Protein AF-A0A0C9WKC5-F1 (afdb_monomer_lite)

InterPro domains:
  IPR006600 HTH CenpB-type DNA-binding domain [PF03221] (19-76)
  IPR006600 HTH CenpB-type DNA-binding domain [PS51253] (5-79)

Foldseek 3Di:
DDPPPPPPPPDLDDPVVLVVLLVVVLVCVVVVHPPDLVVSQVVQQVVSCVVCPPNADPCGPDSCNSVVSCVVCVVVSVVVVVDDPPDDPD

Sequence (90 aa):
MTRERANAGRSWLTDSEVDIVIDFINEMAHRGFPLSHKRLKEHVDDICSARLGASFPVNGVGENWTYRFSKKYSERIKVARSRPLEDKRG

Secondary structure (DSSP, 8-state):
--GGGS-TTT-SS-HHHHHHHHHHHHHHHHTT----HHHHHHHHHHHHHHHHGGGS-TTTT-TTHHHHHHHHTHHHHHHHHHS---S---

Structure (mmCIF, N/CA/C/O backbone):
data_AF-A0A0C9WKC5-F1
#
_entry.id   AF-A0A0C9WKC5-F1
#
loop_
_atom_site.group_PDB
_atom_site.id
_atom_site.type_symbol
_atom_site.label_atom_id
_atom_site.label_alt_id
_atom_site.label_comp_id
_atom_site.label_asym_id
_atom_site.label_entity_id
_atom_site.label_seq_id
_atom_site.pdbx_PDB_ins_code
_atom_site.Cartn_x
_atom_site.Cartn_y
_atom_site.Cartn_z
_atom_site.occupancy
_atom_site.B_iso_or_equiv
_atom_site.auth_s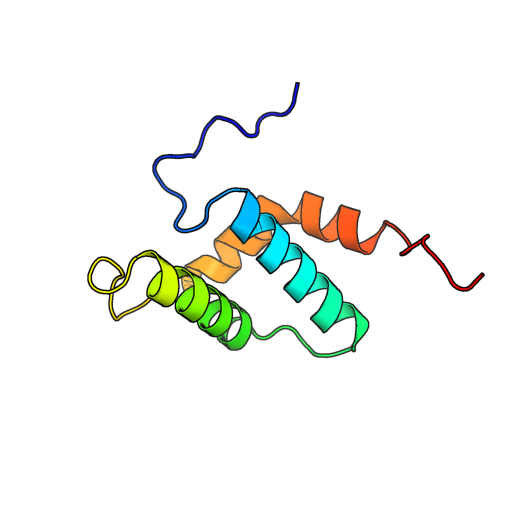eq_id
_atom_site.auth_comp_id
_atom_site.auth_asym_id
_atom_site.auth_atom_id
_atom_site.pdbx_PDB_model_num
ATOM 1 N N . MET A 1 1 ? 20.695 13.050 9.561 1.00 32.72 1 MET A N 1
ATOM 2 C CA . MET A 1 1 ? 19.414 13.361 10.239 1.00 32.72 1 MET A CA 1
ATOM 3 C C . MET A 1 1 ? 18.309 13.379 9.193 1.00 32.72 1 MET A C 1
ATOM 5 O O . MET A 1 1 ? 18.142 14.366 8.488 1.00 32.72 1 MET A O 1
ATOM 9 N N . THR A 1 2 ? 17.647 12.242 8.997 1.00 37.81 2 THR A N 1
ATOM 10 C CA . THR A 1 2 ? 16.733 11.991 7.874 1.00 37.81 2 THR A CA 1
ATOM 11 C C . THR A 1 2 ? 15.379 12.668 8.115 1.00 37.81 2 THR A C 1
ATOM 13 O O . THR A 1 2 ? 14.823 12.588 9.210 1.00 37.81 2 THR A O 1
ATOM 16 N N . ARG A 1 3 ? 14.846 13.353 7.095 1.00 45.31 3 ARG A N 1
ATOM 17 C CA . ARG A 1 3 ? 13.576 14.120 7.079 1.00 45.31 3 ARG A CA 1
ATOM 18 C C . ARG A 1 3 ? 12.303 13.258 7.244 1.00 45.31 3 ARG A C 1
ATOM 20 O O . ARG A 1 3 ? 11.232 13.628 6.775 1.00 45.31 3 ARG A O 1
ATOM 27 N N . GLU A 1 4 ? 12.386 12.110 7.903 1.00 45.91 4 GLU A N 1
ATOM 28 C CA . GLU A 1 4 ? 11.347 11.067 7.864 1.00 45.91 4 GLU A CA 1
ATOM 29 C C . GLU A 1 4 ? 10.318 11.182 8.996 1.00 45.91 4 GLU A C 1
ATOM 31 O O . GLU A 1 4 ? 9.313 10.482 9.007 1.00 45.91 4 GLU A O 1
ATOM 36 N N . ARG A 1 5 ? 10.502 12.129 9.924 1.00 42.28 5 ARG A N 1
ATOM 37 C CA . ARG A 1 5 ? 9.628 12.287 11.098 1.00 42.28 5 ARG A CA 1
ATOM 38 C C . ARG A 1 5 ? 8.353 13.118 10.897 1.00 42.28 5 ARG A C 1
ATOM 40 O O . ARG A 1 5 ? 7.575 13.232 11.834 1.00 42.28 5 ARG A O 1
ATOM 47 N N . ALA A 1 6 ? 8.089 13.693 9.723 1.00 36.81 6 ALA A N 1
ATOM 48 C CA . ALA A 1 6 ? 7.098 14.778 9.615 1.00 36.81 6 ALA A CA 1
ATOM 49 C C . ALA A 1 6 ? 5.785 14.457 8.868 1.00 36.81 6 ALA A C 1
ATOM 51 O O . ALA A 1 6 ? 5.124 15.380 8.407 1.00 36.81 6 ALA A O 1
ATOM 52 N N . ASN A 1 7 ? 5.370 13.192 8.716 1.00 45.91 7 ASN A N 1
ATOM 53 C CA . ASN A 1 7 ? 4.062 12.881 8.099 1.00 45.91 7 ASN A CA 1
ATOM 54 C C . ASN A 1 7 ? 3.317 11.695 8.741 1.00 45.91 7 ASN A C 1
ATOM 56 O O . ASN A 1 7 ? 2.541 11.009 8.077 1.00 45.91 7 ASN A O 1
ATOM 60 N N . ALA A 1 8 ? 3.508 11.479 10.045 1.00 40.91 8 ALA A N 1
ATOM 61 C CA . ALA A 1 8 ? 2.801 10.446 10.809 1.00 40.91 8 ALA A CA 1
ATOM 62 C C . ALA A 1 8 ? 1.267 10.654 10.883 1.00 40.91 8 ALA A C 1
ATOM 64 O O . ALA A 1 8 ? 0.549 9.736 11.248 1.00 40.91 8 ALA A O 1
ATOM 65 N N . GLY A 1 9 ? 0.746 11.833 10.510 1.00 42.78 9 GLY A N 1
ATOM 66 C CA . GLY A 1 9 ? -0.684 12.162 10.624 1.00 42.78 9 GLY A CA 1
ATOM 67 C C . GLY A 1 9 ? -1.544 11.978 9.364 1.00 42.78 9 GLY A C 1
ATOM 68 O O . GLY A 1 9 ? -2.738 12.250 9.421 1.00 42.78 9 GLY A O 1
ATOM 69 N N . ARG A 1 10 ? -0.977 11.591 8.208 1.00 55.75 10 ARG A N 1
ATOM 70 C CA . ARG A 1 10 ? -1.721 11.498 6.922 1.00 55.75 10 ARG A CA 1
ATOM 71 C C . ARG A 1 10 ? -1.386 10.270 6.067 1.00 55.75 10 ARG A C 1
ATOM 73 O O . ARG A 1 10 ? -1.819 10.189 4.919 1.00 55.75 10 ARG A O 1
ATOM 80 N N . SER A 1 11 ? -0.575 9.350 6.579 1.00 68.31 11 SER A N 1
ATOM 81 C CA . SER A 1 11 ? -0.134 8.168 5.836 1.00 68.31 11 SER A CA 1
ATOM 82 C C . SER A 1 11 ? -0.906 6.945 6.316 1.00 68.31 11 SER A C 1
ATOM 84 O O . SER A 1 11 ? -0.929 6.685 7.513 1.00 68.31 11 SER A O 1
ATOM 86 N N . TRP A 1 12 ? -1.521 6.197 5.393 1.00 77.88 12 TRP A N 1
ATOM 87 C CA . TRP A 1 12 ? -2.184 4.929 5.723 1.00 77.88 12 TRP A CA 1
ATOM 88 C C . TRP A 1 12 ? -1.203 3.905 6.292 1.00 77.88 12 TRP A C 1
ATOM 90 O O . TRP A 1 12 ? -1.580 3.147 7.174 1.00 77.88 12 TRP A O 1
ATOM 100 N N . LEU A 1 13 ? 0.050 3.935 5.828 1.00 82.12 13 LEU A N 1
ATOM 101 C CA . LEU A 1 13 ? 1.110 3.005 6.205 1.00 82.12 13 LEU A CA 1
ATOM 102 C C . LEU A 1 13 ? 2.066 3.611 7.237 1.00 82.12 13 LEU A C 1
ATOM 104 O O . LEU A 1 13 ? 2.458 4.781 7.124 1.00 82.12 13 LEU A O 1
ATOM 108 N N . THR A 1 14 ? 2.469 2.773 8.187 1.00 83.75 14 THR A N 1
ATOM 109 C CA . THR A 1 14 ? 3.614 2.963 9.085 1.00 83.75 14 THR A CA 1
ATOM 110 C C . THR A 1 14 ? 4.934 2.830 8.320 1.00 83.75 14 THR A C 1
ATOM 112 O O . THR A 1 14 ? 4.964 2.306 7.210 1.00 83.75 14 THR A O 1
ATOM 115 N N . ASP A 1 15 ? 6.045 3.287 8.903 1.00 81.44 15 ASP A N 1
ATOM 116 C CA . ASP A 1 15 ? 7.361 3.211 8.245 1.00 81.44 15 ASP A CA 1
ATOM 117 C C . ASP A 1 15 ? 7.774 1.761 7.924 1.00 81.44 15 ASP A C 1
ATOM 119 O O . ASP A 1 15 ? 8.294 1.492 6.846 1.00 81.44 15 ASP A O 1
ATOM 123 N N . SER A 1 16 ? 7.424 0.811 8.800 1.00 82.06 16 SER A N 1
ATOM 124 C CA . SER A 1 16 ? 7.665 -0.618 8.564 1.00 82.06 16 SER A CA 1
ATOM 125 C C . SER A 1 16 ? 6.845 -1.165 7.393 1.00 82.06 16 SER A C 1
ATOM 127 O O . SER A 1 16 ? 7.362 -1.929 6.588 1.00 82.06 16 SER A O 1
ATOM 129 N N . GLU A 1 17 ? 5.572 -0.780 7.271 1.00 84.94 17 GLU A N 1
ATOM 130 C CA . GLU A 1 17 ? 4.738 -1.208 6.141 1.00 84.94 17 GLU A CA 1
ATOM 131 C C . GLU A 1 17 ? 5.182 -0.550 4.829 1.00 84.94 17 GLU A C 1
ATOM 133 O O . GLU A 1 17 ? 5.083 -1.157 3.767 1.00 84.94 17 GLU A O 1
ATOM 138 N N . VAL A 1 18 ? 5.698 0.682 4.883 1.00 86.62 18 VAL A N 1
ATOM 139 C CA . VAL A 1 18 ? 6.295 1.342 3.715 1.00 86.62 18 VAL A CA 1
ATOM 140 C C . VAL A 1 18 ? 7.486 0.539 3.193 1.00 86.62 18 VAL A C 1
ATOM 142 O O . VAL A 1 18 ? 7.600 0.383 1.979 1.00 86.62 18 VAL A O 1
ATOM 145 N N . ASP A 1 19 ? 8.341 0.026 4.078 1.00 84.75 19 ASP A N 1
ATOM 146 C CA . ASP A 1 19 ? 9.499 -0.786 3.691 1.00 84.75 19 ASP A CA 1
ATOM 147 C C . ASP A 1 19 ? 9.070 -2.094 3.006 1.00 84.75 19 ASP A C 1
ATOM 149 O O . ASP A 1 19 ? 9.518 -2.373 1.896 1.00 84.75 19 ASP A O 1
ATOM 153 N N . ILE A 1 20 ? 8.084 -2.800 3.576 1.00 86.00 20 ILE A N 1
ATOM 154 C CA . ILE A 1 20 ? 7.478 -4.007 2.979 1.00 86.00 20 ILE A CA 1
ATOM 155 C C . ILE A 1 20 ? 6.936 -3.716 1.573 1.00 86.00 20 ILE A C 1
ATOM 157 O O . ILE A 1 20 ? 7.156 -4.478 0.634 1.00 86.00 20 ILE A O 1
ATOM 161 N N . VAL A 1 21 ? 6.240 -2.590 1.399 1.00 86.06 21 VAL A N 1
ATOM 162 C CA . VAL A 1 21 ? 5.668 -2.212 0.101 1.00 86.06 21 VAL A CA 1
ATOM 163 C C . VAL A 1 21 ? 6.759 -1.843 -0.908 1.00 86.06 21 VAL A C 1
ATOM 165 O O . VAL A 1 21 ? 6.625 -2.153 -2.092 1.00 86.06 21 VAL A O 1
ATOM 168 N N . ILE A 1 22 ? 7.845 -1.194 -0.478 1.00 85.12 22 ILE A N 1
ATOM 169 C CA . ILE A 1 22 ? 8.998 -0.903 -1.343 1.00 85.12 22 ILE A CA 1
ATOM 170 C C . ILE A 1 22 ? 9.694 -2.202 -1.763 1.00 85.12 22 ILE A C 1
ATOM 172 O O . ILE A 1 22 ? 10.011 -2.350 -2.944 1.00 85.12 22 ILE A O 1
ATOM 176 N N . ASP A 1 23 ? 9.895 -3.141 -0.840 1.00 84.25 23 ASP A N 1
ATOM 177 C CA . ASP A 1 23 ? 10.474 -4.454 -1.131 1.00 84.25 23 ASP A CA 1
ATOM 178 C C . ASP A 1 23 ? 9.618 -5.235 -2.135 1.00 84.25 23 ASP A C 1
ATOM 180 O O . ASP A 1 23 ? 10.115 -5.643 -3.184 1.00 84.25 23 ASP A O 1
ATOM 184 N N . PHE A 1 24 ? 8.301 -5.284 -1.918 1.00 84.50 24 PHE A N 1
ATOM 185 C CA . PHE A 1 24 ? 7.354 -5.875 -2.862 1.00 84.50 24 PHE A CA 1
ATOM 186 C C . PHE A 1 24 ? 7.457 -5.251 -4.264 1.00 84.50 24 PHE A C 1
ATOM 188 O O . PHE A 1 24 ? 7.454 -5.957 -5.275 1.00 84.50 24 PHE A O 1
ATOM 195 N N . ILE A 1 25 ? 7.591 -3.921 -4.358 1.00 82.62 25 ILE A N 1
ATOM 196 C CA . ILE A 1 25 ? 7.779 -3.236 -5.646 1.00 82.62 25 ILE A CA 1
ATOM 197 C C . ILE A 1 25 ? 9.084 -3.673 -6.325 1.00 82.62 25 ILE A C 1
ATOM 199 O O . ILE A 1 25 ? 9.096 -3.877 -7.544 1.00 82.62 25 ILE A O 1
ATOM 203 N N . ASN A 1 26 ? 10.171 -3.815 -5.564 1.00 80.56 26 ASN A N 1
ATOM 204 C CA . ASN A 1 26 ? 11.453 -4.278 -6.092 1.00 80.56 26 ASN A CA 1
ATOM 205 C C . ASN A 1 26 ? 11.393 -5.740 -6.526 1.00 80.56 26 ASN A C 1
ATOM 207 O O . ASN A 1 26 ? 11.867 -6.053 -7.616 1.00 80.56 26 ASN A O 1
ATOM 211 N N . GLU A 1 27 ? 10.772 -6.616 -5.739 1.00 83.25 27 GLU A N 1
ATOM 212 C CA . GLU A 1 27 ? 10.610 -8.027 -6.079 1.00 83.25 27 GLU A CA 1
ATOM 213 C C . GLU A 1 27 ? 9.830 -8.190 -7.391 1.00 83.25 27 GLU A C 1
ATOM 215 O O . GLU A 1 27 ? 10.252 -8.917 -8.294 1.00 83.25 27 GLU A O 1
ATOM 220 N N . MET A 1 28 ? 8.720 -7.467 -7.539 1.00 81.69 28 MET A N 1
ATOM 221 C CA . MET A 1 28 ? 7.912 -7.500 -8.758 1.00 81.69 28 MET A CA 1
ATOM 222 C C . MET A 1 28 ? 8.684 -6.975 -9.973 1.00 81.69 28 MET A C 1
ATOM 224 O O . MET A 1 28 ? 8.604 -7.569 -11.051 1.00 81.69 28 MET A O 1
ATOM 228 N N . ALA A 1 29 ? 9.474 -5.910 -9.796 1.00 79.50 29 ALA A N 1
ATOM 229 C CA . AL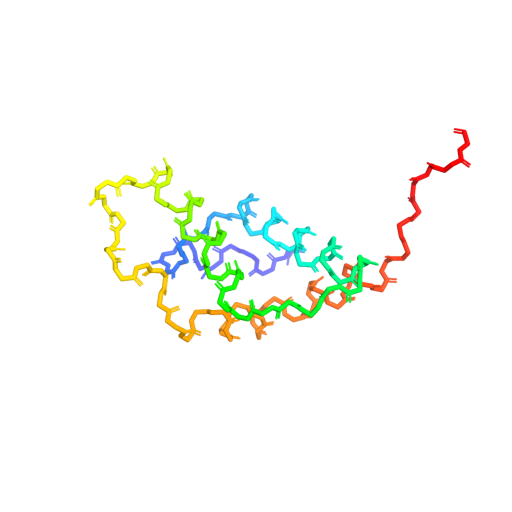A A 1 29 ? 10.350 -5.387 -10.840 1.00 79.50 29 ALA A CA 1
ATOM 230 C C . ALA A 1 29 ? 11.463 -6.382 -11.215 1.00 79.50 29 ALA A C 1
ATOM 232 O O . ALA A 1 29 ? 11.726 -6.579 -12.400 1.00 79.50 29 ALA A O 1
ATOM 233 N N . HIS A 1 30 ? 12.078 -7.040 -10.229 1.00 77.25 30 HIS A N 1
ATOM 234 C CA . HIS A 1 30 ? 13.122 -8.047 -10.431 1.00 77.25 30 HIS A CA 1
ATOM 235 C C . HIS A 1 30 ? 12.592 -9.275 -11.179 1.00 77.25 30 HIS A C 1
ATOM 237 O O . HIS A 1 30 ? 13.246 -9.798 -12.077 1.00 77.25 30 HIS A O 1
ATOM 243 N N . ARG A 1 31 ? 11.369 -9.709 -10.862 1.00 79.12 31 ARG A N 1
ATOM 244 C CA . ARG A 1 31 ? 10.689 -10.810 -11.558 1.00 79.12 31 ARG A CA 1
ATOM 245 C C . ARG A 1 31 ? 10.196 -10.429 -12.965 1.00 79.12 31 ARG A C 1
ATOM 247 O O . ARG A 1 31 ? 9.596 -11.263 -13.635 1.00 79.12 31 ARG A O 1
ATOM 254 N N . GLY A 1 32 ? 10.424 -9.191 -13.415 1.00 75.06 32 GLY A N 1
ATOM 255 C CA . GLY A 1 32 ? 10.018 -8.708 -14.737 1.00 75.06 32 GLY A CA 1
ATOM 256 C C . GLY A 1 32 ? 8.510 -8.508 -14.892 1.00 75.06 32 GLY A C 1
ATOM 257 O O . GLY A 1 32 ? 8.024 -8.340 -16.011 1.00 75.06 32 GLY A O 1
ATOM 258 N N . PHE A 1 33 ? 7.750 -8.516 -13.792 1.00 68.50 33 PHE A N 1
ATOM 259 C CA . PHE A 1 33 ? 6.315 -8.283 -13.849 1.00 68.50 33 PHE A CA 1
ATOM 260 C C . PHE A 1 33 ? 6.030 -6.781 -13.852 1.00 68.50 33 PHE A C 1
ATOM 262 O O . PHE A 1 33 ? 6.491 -6.061 -12.960 1.00 68.50 33 PHE A O 1
ATOM 269 N N . PRO A 1 34 ? 5.224 -6.277 -14.801 1.00 66.31 34 PRO A N 1
ATOM 270 C CA . PRO A 1 34 ? 4.792 -4.893 -14.759 1.00 66.31 34 PRO A CA 1
ATOM 271 C C . PRO A 1 34 ? 3.962 -4.679 -13.493 1.00 66.31 34 PRO A C 1
ATOM 273 O O . PRO A 1 34 ? 2.893 -5.273 -13.307 1.00 66.31 34 PRO A O 1
ATOM 276 N N . LEU A 1 35 ? 4.468 -3.826 -12.603 1.00 72.56 35 LEU A N 1
ATOM 277 C CA . 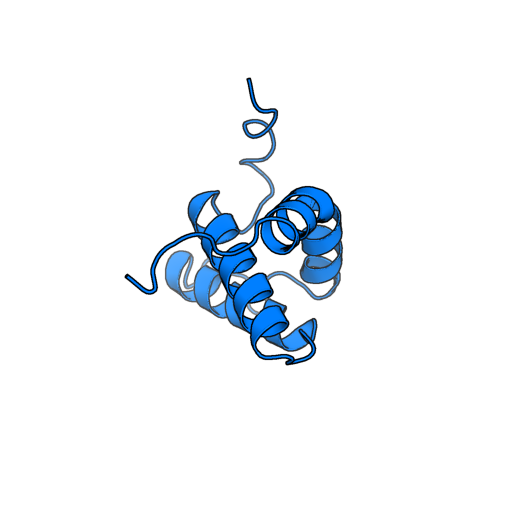LEU A 1 35 ? 3.759 -3.449 -11.393 1.00 72.56 35 LEU A CA 1
ATOM 278 C C . LEU A 1 35 ? 2.512 -2.652 -11.789 1.00 72.56 35 LEU A C 1
ATOM 280 O O . LEU A 1 35 ? 2.571 -1.463 -12.091 1.00 72.56 35 LEU A O 1
ATOM 284 N N . SER A 1 36 ? 1.369 -3.329 -11.824 1.00 79.56 36 SER A N 1
ATOM 285 C CA . SER A 1 36 ? 0.093 -2.678 -12.096 1.00 79.56 36 SER A CA 1
ATOM 286 C C . SER A 1 36 ? -0.328 -1.878 -10.869 1.00 79.56 36 SER A C 1
ATOM 288 O O . SER A 1 36 ? -0.366 -2.423 -9.765 1.00 79.56 36 SER A O 1
ATOM 290 N N . HIS A 1 37 ? -0.716 -0.614 -11.061 1.00 81.38 37 HIS A N 1
ATOM 291 C CA . HIS A 1 37 ? -1.263 0.236 -9.996 1.00 81.38 37 HIS A CA 1
ATOM 292 C C . HIS A 1 37 ? -2.374 -0.477 -9.207 1.00 81.38 37 HIS A C 1
ATOM 294 O O . HIS A 1 37 ? -2.426 -0.378 -7.986 1.00 81.38 37 HIS A O 1
ATOM 300 N N . LYS A 1 38 ? -3.204 -1.277 -9.887 1.00 83.44 38 LYS A N 1
ATOM 301 C CA . LYS A 1 38 ? -4.239 -2.099 -9.253 1.00 83.44 38 LYS A CA 1
ATOM 302 C C . LYS A 1 38 ? -3.670 -3.104 -8.240 1.00 83.44 38 LYS A C 1
ATOM 304 O O . LYS A 1 38 ? -4.106 -3.098 -7.098 1.00 83.44 38 LYS A O 1
ATOM 309 N N . ARG A 1 39 ? -2.655 -3.889 -8.621 1.00 84.44 39 ARG A N 1
ATOM 310 C CA . ARG A 1 39 ? -2.042 -4.899 -7.739 1.00 84.44 39 ARG A CA 1
ATOM 311 C C . ARG A 1 39 ? -1.359 -4.281 -6.528 1.00 84.44 39 ARG A C 1
ATOM 313 O O . ARG A 1 39 ? -1.490 -4.796 -5.426 1.00 84.44 39 ARG A O 1
ATOM 320 N N . LEU A 1 40 ? -0.651 -3.167 -6.730 1.00 85.00 40 LEU A N 1
ATOM 321 C CA . LEU A 1 40 ? -0.039 -2.439 -5.620 1.00 85.00 40 LEU A CA 1
ATOM 322 C C . LEU A 1 40 ? -1.110 -1.931 -4.649 1.00 85.00 40 LEU A C 1
ATOM 324 O O . LEU A 1 40 ? -0.936 -2.043 -3.441 1.00 85.00 40 LEU A O 1
ATOM 328 N N . LYS A 1 41 ? -2.221 -1.401 -5.178 1.00 87.69 41 LYS A N 1
ATOM 329 C CA . LYS A 1 41 ? -3.355 -0.974 -4.359 1.00 87.69 41 LYS A CA 1
ATOM 330 C C . LYS A 1 41 ? -3.912 -2.150 -3.560 1.00 87.69 41 LYS A C 1
ATOM 332 O O . LYS A 1 41 ? -4.002 -2.016 -2.355 1.00 87.69 41 LYS A O 1
ATOM 337 N N . GLU A 1 42 ? -4.247 -3.266 -4.207 1.00 88.25 42 GLU A N 1
ATOM 338 C CA . GLU A 1 42 ? -4.828 -4.458 -3.562 1.00 88.25 42 GLU A CA 1
ATOM 339 C C . GLU A 1 42 ? -3.936 -4.998 -2.437 1.00 88.25 42 GLU A C 1
ATOM 341 O O . GLU A 1 42 ? -4.427 -5.274 -1.350 1.00 88.25 42 GLU A O 1
ATOM 346 N N . HIS A 1 43 ? -2.622 -5.077 -2.660 1.00 87.62 43 HIS A N 1
ATOM 347 C CA . HIS A 1 43 ? -1.688 -5.544 -1.635 1.00 87.62 43 HIS A CA 1
ATOM 348 C C . HIS A 1 43 ? -1.631 -4.602 -0.422 1.00 87.62 43 HIS A C 1
ATOM 350 O O . HIS A 1 43 ? -1.649 -5.036 0.724 1.00 87.62 43 HIS A O 1
ATOM 356 N N . VAL A 1 44 ? -1.600 -3.292 -0.670 1.00 87.69 44 VAL A N 1
ATOM 357 C CA . VAL A 1 44 ? -1.612 -2.275 0.390 1.00 87.69 44 VAL A CA 1
ATOM 358 C C . VAL A 1 44 ? -2.953 -2.246 1.126 1.00 87.69 44 VAL A C 1
ATOM 360 O O . VAL A 1 44 ? -2.987 -1.995 2.330 1.00 87.69 44 VAL A O 1
ATOM 363 N N . ASP A 1 45 ? -4.043 -2.491 0.403 1.00 89.00 45 ASP A N 1
ATOM 364 C CA . ASP A 1 45 ? -5.393 -2.603 0.942 1.00 89.00 45 ASP A CA 1
ATOM 365 C C . ASP A 1 45 ? -5.489 -3.750 1.941 1.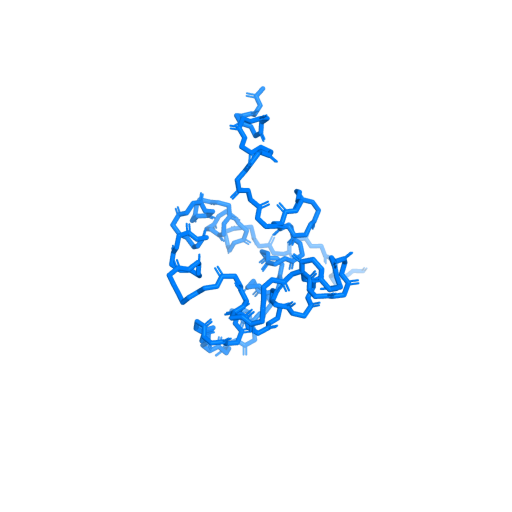00 89.00 45 ASP A C 1
ATOM 367 O O . ASP A 1 45 ? -5.968 -3.546 3.048 1.00 89.00 45 ASP A O 1
ATOM 371 N N . ASP A 1 46 ? -4.950 -4.915 1.578 1.00 88.88 46 ASP A N 1
ATOM 372 C CA . ASP A 1 46 ? -4.914 -6.105 2.426 1.00 88.88 46 ASP A CA 1
ATOM 373 C C . ASP A 1 46 ? -4.123 -5.852 3.716 1.00 88.88 46 ASP A C 1
ATOM 375 O O . ASP A 1 46 ? -4.630 -6.093 4.810 1.00 88.88 46 ASP A O 1
ATOM 379 N N . ILE A 1 47 ? -2.941 -5.233 3.607 1.00 87.38 47 ILE A N 1
ATOM 380 C CA . ILE A 1 47 ? -2.120 -4.837 4.763 1.00 87.38 47 ILE A CA 1
ATOM 381 C C . ILE A 1 47 ? -2.893 -3.879 5.684 1.00 87.38 47 ILE A C 1
ATOM 383 O O . ILE A 1 47 ? -2.966 -4.083 6.900 1.00 87.38 47 ILE A O 1
ATOM 387 N N . CYS A 1 48 ? -3.492 -2.827 5.116 1.00 87.06 48 CYS A N 1
ATOM 388 C CA . CYS A 1 48 ? -4.232 -1.841 5.898 1.00 87.06 48 CYS A CA 1
ATOM 389 C C . CYS A 1 48 ? -5.502 -2.437 6.510 1.00 87.06 48 CYS A C 1
ATOM 391 O O . CYS A 1 48 ? -5.803 -2.150 7.664 1.00 87.06 48 CYS A O 1
ATOM 393 N N . SER A 1 49 ? -6.227 -3.267 5.765 1.00 88.19 49 SER A N 1
ATOM 394 C CA . SER A 1 49 ? -7.440 -3.953 6.206 1.00 88.19 49 SER A CA 1
ATOM 395 C C . SER A 1 49 ? -7.135 -4.945 7.328 1.00 88.19 49 SER A C 1
ATOM 397 O O . SER A 1 49 ? -7.813 -4.934 8.352 1.00 88.19 49 SER A O 1
ATOM 399 N N . ALA A 1 50 ? -6.051 -5.718 7.223 1.00 88.44 50 ALA A N 1
ATOM 400 C CA . ALA A 1 50 ? -5.605 -6.622 8.281 1.00 88.44 50 ALA A CA 1
ATOM 401 C C . ALA A 1 50 ? -5.226 -5.875 9.572 1.00 88.44 50 ALA A C 1
ATOM 403 O O . ALA A 1 50 ? -5.504 -6.361 10.669 1.00 88.44 50 ALA A O 1
ATOM 404 N N . ARG A 1 51 ? -4.621 -4.681 9.466 1.00 86.12 51 ARG A N 1
ATOM 405 C CA . ARG A 1 51 ? -4.207 -3.893 10.641 1.00 86.12 51 ARG A CA 1
ATOM 406 C C . ARG A 1 51 ? -5.323 -3.043 11.249 1.00 86.12 51 ARG A C 1
ATOM 408 O O . ARG A 1 51 ? -5.418 -2.943 12.469 1.00 86.12 51 ARG A O 1
ATOM 415 N N . LEU A 1 52 ? -6.103 -2.354 10.422 1.00 83.94 52 LEU A N 1
ATOM 416 C CA . LEU A 1 52 ? -7.109 -1.370 10.845 1.00 83.94 52 LEU A CA 1
ATOM 417 C C . LEU A 1 52 ? -8.522 -1.969 10.919 1.00 83.94 52 LEU A C 1
ATOM 419 O O . LEU A 1 52 ? -9.402 -1.376 11.551 1.00 83.94 52 LEU A O 1
ATOM 423 N N . GLY A 1 53 ? -8.752 -3.125 10.291 1.00 85.06 53 GLY A N 1
ATOM 424 C CA . GLY A 1 53 ? -10.034 -3.823 10.275 1.00 85.06 53 GLY A CA 1
ATOM 425 C C . GLY A 1 53 ? -11.175 -2.913 9.828 1.00 85.06 53 GLY A C 1
ATOM 426 O O . GLY A 1 53 ? -11.094 -2.230 8.811 1.00 85.06 53 GLY A O 1
ATOM 427 N N . ALA A 1 54 ? -12.225 -2.840 10.649 1.00 84.56 54 ALA A N 1
ATOM 428 C CA . ALA A 1 54 ? -13.410 -2.017 10.393 1.00 84.56 54 ALA A C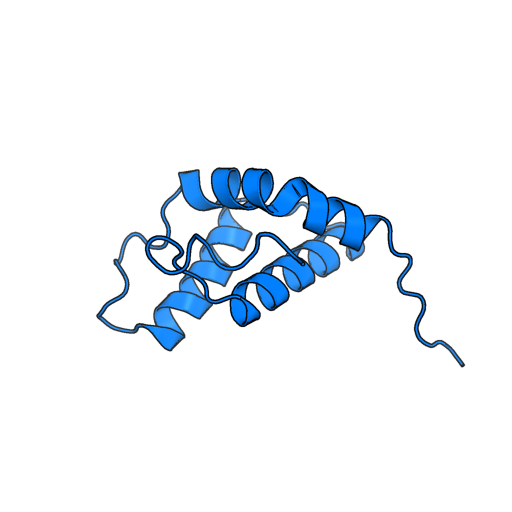A 1
ATOM 429 C C . ALA A 1 54 ? -13.146 -0.496 10.354 1.00 84.56 54 ALA A C 1
ATOM 431 O O . ALA A 1 54 ? -14.010 0.258 9.914 1.00 84.56 54 ALA A O 1
ATOM 432 N N . SER A 1 55 ? -11.975 -0.029 10.808 1.00 82.94 55 SER A N 1
ATOM 433 C CA . SER A 1 55 ? -11.593 1.390 10.712 1.00 82.94 55 SER A CA 1
ATOM 434 C C . SER A 1 55 ? -11.033 1.762 9.336 1.00 82.94 55 SER A C 1
ATOM 436 O O . SER A 1 55 ? -10.825 2.943 9.052 1.00 82.94 55 SER A O 1
ATOM 438 N N . PHE A 1 56 ? -10.757 0.772 8.485 1.00 83.31 56 PHE A N 1
ATOM 439 C CA . PHE A 1 56 ? -10.273 1.002 7.135 1.00 83.31 56 PHE A CA 1
ATOM 440 C C . PHE A 1 56 ? -11.446 1.246 6.172 1.00 83.31 56 PHE A C 1
ATOM 442 O O . PHE A 1 56 ? -12.430 0.504 6.197 1.00 83.31 56 PHE A O 1
ATOM 449 N N . PRO A 1 57 ? -11.394 2.284 5.319 1.00 83.44 57 PRO A N 1
ATOM 450 C CA . PRO A 1 57 ? -12.462 2.545 4.365 1.00 83.44 57 PRO A CA 1
ATOM 451 C C . PRO A 1 57 ? -12.634 1.387 3.375 1.00 83.44 57 PRO A C 1
ATOM 453 O O . PRO A 1 57 ? -11.666 0.922 2.786 1.00 83.44 57 PRO A O 1
ATOM 456 N N . VAL A 1 58 ? -13.887 1.025 3.082 1.00 79.44 58 VAL A N 1
ATOM 457 C CA . VAL A 1 58 ? -14.245 -0.009 2.083 1.00 79.44 58 VAL A CA 1
ATOM 458 C C . VAL A 1 58 ? -13.714 0.288 0.673 1.00 79.44 58 VAL A C 1
ATOM 460 O O . VAL A 1 58 ? -13.491 -0.611 -0.127 1.00 79.44 58 VAL A O 1
ATOM 463 N N . ASN A 1 59 ? -13.485 1.567 0.359 1.00 81.44 59 ASN A N 1
ATOM 464 C CA . ASN A 1 59 ? -12.919 2.000 -0.924 1.00 81.44 59 ASN A CA 1
ATOM 465 C C . ASN A 1 59 ? -11.386 1.871 -0.986 1.00 81.44 59 ASN A C 1
ATOM 467 O O . ASN A 1 59 ? -10.771 2.089 -2.047 1.00 81.44 59 ASN A O 1
ATOM 471 N N . GLY A 1 60 ? -10.776 1.535 0.147 1.00 85.12 60 GLY A N 1
ATOM 472 C CA . GLY A 1 60 ? -9.356 1.338 0.285 1.00 85.12 60 GLY A CA 1
ATOM 473 C C . GLY A 1 60 ? -8.549 2.616 0.416 1.00 85.12 60 GLY A C 1
ATOM 474 O O . GLY A 1 60 ? -9.066 3.706 0.670 1.00 85.12 60 GLY A O 1
ATOM 475 N N . VAL A 1 61 ? -7.254 2.508 0.125 1.00 84.19 61 VAL A N 1
ATOM 476 C CA . VAL A 1 61 ? -6.333 3.659 0.126 1.00 84.19 61 VAL A CA 1
ATOM 477 C C . VAL A 1 61 ? -6.647 4.715 -0.953 1.00 84.19 61 VAL A C 1
ATOM 479 O O . VAL A 1 61 ? -6.139 5.836 -0.882 1.00 84.19 61 VAL A O 1
ATOM 482 N N . GLY A 1 62 ? -7.510 4.384 -1.924 1.00 83.88 62 GLY A N 1
ATOM 483 C CA . GLY A 1 62 ? -7.921 5.239 -3.045 1.00 83.88 62 GLY A CA 1
ATOM 484 C C . GLY A 1 62 ? -7.074 5.067 -4.315 1.00 83.88 62 GLY A C 1
ATOM 485 O O . GLY A 1 62 ? -5.925 4.637 -4.272 1.00 83.88 62 GLY A O 1
ATOM 486 N N . GLU A 1 63 ? -7.637 5.407 -5.479 1.00 77.00 63 GLU A N 1
ATOM 487 C CA . GLU A 1 63 ? -7.007 5.173 -6.795 1.00 77.00 63 GLU A CA 1
ATOM 488 C C . GLU A 1 63 ? -5.714 5.986 -7.000 1.00 77.00 63 GLU A C 1
ATOM 490 O O . GLU A 1 63 ? -4.677 5.455 -7.398 1.00 77.00 63 GLU A O 1
ATOM 495 N N . ASN A 1 64 ? -5.733 7.261 -6.604 1.00 81.56 64 ASN A N 1
ATOM 496 C CA . ASN A 1 64 ? -4.583 8.164 -6.710 1.00 81.56 64 ASN A CA 1
ATOM 497 C C . ASN A 1 64 ? -3.470 7.890 -5.687 1.00 81.56 64 ASN A C 1
ATOM 499 O O . ASN A 1 64 ? -2.412 8.528 -5.737 1.00 81.56 64 ASN A O 1
ATOM 503 N N . TRP A 1 65 ? -3.689 6.982 -4.733 1.00 86.50 65 TRP A N 1
ATOM 504 C CA . TRP A 1 65 ? -2.712 6.696 -3.688 1.00 86.50 65 TRP A CA 1
ATOM 505 C C . TRP A 1 65 ? -1.427 6.112 -4.262 1.00 86.50 65 TRP A C 1
ATOM 507 O O . TRP A 1 65 ? -0.346 6.576 -3.917 1.00 86.50 65 TRP A O 1
ATOM 517 N N . THR A 1 66 ? -1.532 5.173 -5.201 1.00 84.06 66 THR A N 1
ATOM 518 C CA . THR A 1 66 ? -0.368 4.504 -5.803 1.00 84.06 66 THR A CA 1
ATOM 519 C C . THR A 1 66 ? 0.532 5.482 -6.556 1.00 84.06 66 THR A C 1
ATOM 521 O O . THR A 1 66 ? 1.754 5.430 -6.422 1.00 84.06 66 THR A O 1
ATOM 524 N N . TYR A 1 67 ? -0.062 6.440 -7.275 1.00 83.06 67 TYR A N 1
ATOM 525 C CA . TYR A 1 67 ? 0.666 7.532 -7.921 1.00 83.06 67 TYR A CA 1
ATOM 526 C C . TYR A 1 67 ? 1.379 8.424 -6.895 1.00 83.06 67 TYR A C 1
ATOM 528 O O . TYR A 1 67 ? 2.575 8.695 -7.020 1.00 83.06 67 TYR A O 1
ATOM 536 N N . ARG A 1 68 ? 0.668 8.854 -5.842 1.00 84.50 68 ARG A N 1
ATOM 537 C CA . ARG A 1 68 ? 1.246 9.684 -4.770 1.00 84.50 68 ARG A CA 1
ATOM 538 C C . ARG A 1 68 ? 2.361 8.955 -4.023 1.00 84.50 68 ARG A C 1
ATOM 540 O O . ARG A 1 68 ? 3.374 9.575 -3.716 1.00 84.50 68 ARG A O 1
ATOM 547 N N . PHE A 1 69 ? 2.192 7.662 -3.764 1.00 83.69 69 PHE A N 1
ATOM 548 C CA . PHE A 1 69 ? 3.179 6.810 -3.112 1.00 83.69 69 PHE A CA 1
ATOM 549 C C . PHE A 1 69 ? 4.437 6.681 -3.969 1.00 83.69 69 PHE A C 1
ATOM 551 O O . PHE A 1 69 ? 5.524 7.013 -3.506 1.00 83.69 69 PHE A O 1
ATOM 558 N N . SER A 1 70 ? 4.284 6.306 -5.243 1.00 79.56 70 SER A N 1
ATOM 559 C CA . SER A 1 70 ? 5.403 6.195 -6.182 1.00 79.56 70 SER A CA 1
ATOM 560 C C . SER A 1 70 ? 6.165 7.515 -6.312 1.00 79.56 70 SER A C 1
ATOM 562 O O . SER A 1 70 ? 7.389 7.518 -6.241 1.00 79.56 70 SER A O 1
ATOM 564 N N . LYS A 1 71 ? 5.459 8.650 -6.409 1.00 83.25 71 LYS A N 1
ATOM 565 C CA . LYS A 1 71 ? 6.081 9.980 -6.470 1.00 83.25 71 LYS A CA 1
ATOM 566 C C . LYS A 1 71 ? 6.796 10.357 -5.169 1.00 83.25 71 LYS A C 1
ATOM 568 O O . LYS A 1 71 ? 7.879 10.926 -5.218 1.00 83.25 71 LYS A O 1
ATOM 573 N N . LYS A 1 72 ? 6.206 10.056 -4.010 1.00 83.31 72 LYS A N 1
ATOM 574 C CA . LYS A 1 72 ? 6.778 10.377 -2.691 1.00 83.31 72 LYS A CA 1
ATOM 575 C C . LYS A 1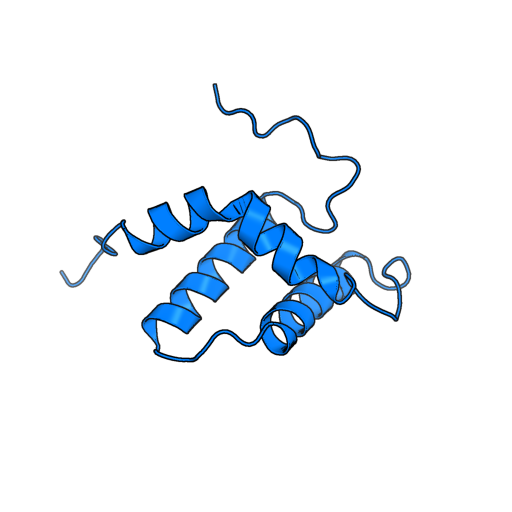 72 ? 8.025 9.547 -2.390 1.00 83.31 72 LYS A C 1
ATOM 577 O O . LYS A 1 72 ? 8.984 10.074 -1.840 1.00 83.31 72 LYS A O 1
ATOM 582 N N . TYR A 1 73 ? 8.011 8.269 -2.754 1.00 82.25 73 TYR A N 1
ATOM 583 C CA . TYR A 1 73 ? 9.097 7.327 -2.493 1.00 82.25 73 TYR A CA 1
ATOM 584 C C . TYR A 1 73 ? 9.956 7.061 -3.731 1.00 82.25 73 TYR A C 1
ATOM 586 O O . TYR A 1 73 ? 10.750 6.125 -3.728 1.00 82.25 73 TYR A O 1
ATOM 594 N N . SER A 1 74 ? 9.861 7.890 -4.778 1.00 79.00 74 SER A N 1
ATOM 595 C CA . SER A 1 74 ? 10.562 7.650 -6.044 1.00 79.00 74 SER A CA 1
ATOM 596 C C . SER A 1 74 ? 12.072 7.564 -5.870 1.00 79.00 74 SER A C 1
ATOM 598 O O . SER A 1 74 ? 12.716 6.776 -6.551 1.00 79.00 74 SER A O 1
ATOM 600 N N . GLU A 1 75 ? 12.646 8.359 -4.964 1.00 75.50 75 GLU A N 1
ATOM 601 C CA . GLU A 1 75 ? 14.081 8.310 -4.670 1.00 75.50 75 GLU A CA 1
ATOM 602 C C . GLU A 1 75 ? 14.461 7.020 -3.940 1.00 75.50 75 GLU A C 1
ATOM 604 O O . GLU A 1 75 ? 15.415 6.369 -4.345 1.00 75.50 75 GLU A O 1
ATOM 609 N N . ARG A 1 76 ? 13.682 6.582 -2.940 1.00 74.88 76 ARG A N 1
ATOM 610 C CA . ARG A 1 76 ? 13.936 5.318 -2.220 1.00 74.88 76 ARG A CA 1
ATOM 611 C C . ARG A 1 76 ? 13.738 4.099 -3.123 1.00 74.88 76 ARG A C 1
ATOM 613 O O . ARG A 1 76 ? 14.563 3.199 -3.091 1.00 74.88 76 ARG A O 1
ATOM 620 N N . ILE A 1 77 ? 12.718 4.106 -3.984 1.00 73.69 77 ILE A N 1
ATOM 621 C CA . ILE A 1 77 ? 12.480 3.055 -4.987 1.00 73.69 77 ILE A CA 1
ATOM 622 C C . ILE A 1 77 ? 13.628 3.016 -6.009 1.00 73.69 77 ILE A C 1
ATOM 624 O O . ILE A 1 77 ? 14.100 1.940 -6.360 1.00 73.69 77 ILE A O 1
ATOM 628 N N . LYS A 1 78 ? 14.120 4.175 -6.475 1.00 69.06 78 LYS A N 1
ATOM 629 C CA . LYS A 1 78 ? 15.289 4.244 -7.370 1.00 69.06 78 LYS A CA 1
ATOM 630 C C . LYS A 1 78 ? 16.558 3.750 -6.683 1.00 69.06 78 LYS A C 1
ATOM 632 O O . LYS A 1 78 ? 17.268 2.950 -7.271 1.00 69.06 78 LYS A O 1
ATOM 637 N N . VAL A 1 79 ? 16.824 4.182 -5.451 1.00 61.94 79 VAL A N 1
ATOM 638 C CA . VAL A 1 79 ? 17.987 3.739 -4.667 1.00 61.94 79 VAL A CA 1
ATOM 639 C C . VAL A 1 79 ? 17.926 2.238 -4.396 1.00 61.94 79 VAL A C 1
ATOM 641 O O . VAL A 1 79 ? 18.940 1.566 -4.537 1.00 61.94 79 VAL A O 1
ATOM 644 N N . ALA A 1 80 ? 16.753 1.695 -4.074 1.00 60.00 80 ALA A N 1
ATOM 645 C CA . ALA A 1 80 ? 16.572 0.259 -3.894 1.00 60.00 80 ALA A CA 1
ATOM 646 C C . ALA A 1 80 ? 16.776 -0.525 -5.204 1.00 60.00 80 ALA A C 1
ATOM 648 O O . ALA A 1 80 ? 17.357 -1.600 -5.176 1.00 60.00 80 ALA A O 1
ATOM 649 N N . ARG A 1 81 ? 16.403 0.049 -6.357 1.00 59.16 81 ARG A N 1
ATOM 650 C CA . ARG A 1 81 ? 16.696 -0.507 -7.690 1.00 59.16 81 ARG A CA 1
ATOM 651 C C . ARG A 1 81 ? 18.176 -0.377 -8.094 1.00 59.16 81 ARG A C 1
ATOM 653 O O . ARG A 1 81 ? 18.667 -1.195 -8.862 1.00 59.16 81 ARG A O 1
ATOM 660 N N . SER A 1 82 ? 18.868 0.667 -7.630 1.00 48.47 82 SER A N 1
ATOM 661 C CA . SER A 1 82 ? 20.288 0.942 -7.911 1.00 48.47 82 SER A CA 1
ATOM 662 C C . SER A 1 82 ? 21.253 0.239 -6.961 1.00 48.47 82 SER A C 1
ATOM 664 O O . SER A 1 82 ? 22.433 0.141 -7.284 1.00 48.47 82 SER A O 1
ATOM 666 N N . ARG A 1 83 ? 20.789 -0.234 -5.802 1.00 49.72 83 ARG A N 1
ATOM 667 C CA . ARG A 1 83 ? 21.546 -1.186 -4.995 1.00 49.72 83 ARG A CA 1
ATOM 668 C C . ARG A 1 83 ? 21.502 -2.526 -5.730 1.00 49.72 83 ARG A C 1
ATOM 670 O O . ARG A 1 83 ? 20.422 -3.114 -5.790 1.00 49.72 83 ARG A O 1
ATOM 677 N N . PRO A 1 84 ? 22.614 -3.031 -6.301 1.00 47.16 84 PRO A N 1
ATOM 678 C CA . PRO A 1 84 ? 22.662 -4.454 -6.574 1.00 47.16 84 PRO A CA 1
ATOM 679 C C . PRO A 1 84 ? 22.383 -5.147 -5.239 1.00 47.16 84 PRO A C 1
ATOM 681 O O . PRO A 1 84 ? 22.856 -4.701 -4.192 1.00 47.16 84 PRO A O 1
ATOM 684 N N . LEU A 1 85 ? 21.549 -6.179 -5.271 1.00 56.09 85 LEU A N 1
ATOM 685 C CA . LEU A 1 85 ? 21.368 -7.122 -4.175 1.00 56.09 85 LEU A CA 1
ATOM 686 C C . LEU A 1 85 ? 22.716 -7.818 -3.918 1.00 56.09 85 LEU A C 1
ATOM 688 O O . LEU A 1 85 ? 22.921 -8.969 -4.288 1.00 56.09 85 LEU A O 1
ATOM 692 N N . GLU A 1 86 ? 23.679 -7.101 -3.349 1.00 56.47 86 GLU A N 1
ATOM 693 C CA . GLU A 1 86 ? 24.857 -7.678 -2.725 1.00 56.47 86 GLU A CA 1
ATOM 694 C C . GLU A 1 86 ? 24.411 -8.215 -1.368 1.00 56.47 86 GLU A C 1
ATOM 696 O O . GLU A 1 86 ? 24.567 -7.553 -0.348 1.00 56.47 86 GLU A O 1
ATOM 701 N N . ASP A 1 87 ? 23.803 -9.401 -1.370 1.00 49.78 87 ASP A N 1
ATOM 702 C CA . ASP A 1 87 ? 24.074 -10.385 -0.325 1.00 49.78 87 ASP A CA 1
ATOM 703 C C . ASP A 1 87 ? 23.728 -11.807 -0.809 1.00 49.78 87 ASP A C 1
ATOM 705 O O . ASP A 1 87 ? 22.574 -12.168 -1.031 1.00 49.78 87 ASP A O 1
ATOM 709 N N . LYS A 1 88 ? 24.799 -12.601 -0.926 1.00 49.50 88 LYS A N 1
ATOM 710 C CA . LYS A 1 88 ? 24.891 -14.064 -0.783 1.00 49.50 88 LYS A CA 1
ATOM 711 C C . LYS A 1 88 ? 24.343 -14.982 -1.881 1.00 49.50 88 LYS A C 1
ATOM 713 O O . LYS A 1 88 ? 23.286 -15.598 -1.781 1.00 49.50 88 LYS A O 1
ATOM 718 N N . ARG A 1 89 ? 25.245 -15.280 -2.822 1.00 49.88 89 ARG A N 1
ATOM 719 C CA . ARG A 1 89 ? 25.577 -16.673 -3.171 1.00 49.88 89 ARG A CA 1
ATOM 720 C C . ARG A 1 89 ? 27.032 -16.937 -2.779 1.00 49.88 89 ARG A C 1
ATOM 722 O O . ARG A 1 89 ? 27.935 -16.645 -3.555 1.00 49.88 89 ARG A O 1
ATOM 729 N N . GLY A 1 90 ? 27.233 -17.418 -1.559 1.00 40.22 90 GLY A N 1
ATOM 730 C CA . GLY A 1 90 ? 28.515 -17.847 -1.004 1.00 40.22 90 GLY A CA 1
ATOM 731 C C . GLY A 1 90 ? 28.259 -18.703 0.217 1.00 40.22 90 GLY A C 1
ATOM 732 O O . GLY A 1 90 ? 27.463 -18.231 1.060 1.00 40.22 90 GLY A O 1
#

Radius of gyration: 14.26 Å; chains: 1; bounding box: 43×33×26 Å

Organism: NCBI:txid1095629

pLDDT: mean 73.75, std 15.81, range [32.72, 89.0]